Protein AF-A0A0M9ACB1-F1 (afdb_monomer_lite)

InterPro domains:
  IPR025668 Transposase DDE domain [PF13586] (24-73)

Structure (mmCIF, N/CA/C/O backbone):
data_AF-A0A0M9ACB1-F1
#
_entry.id   AF-A0A0M9ACB1-F1
#
loop_
_atom_site.group_PDB
_atom_site.id
_atom_site.type_symbol
_atom_site.label_atom_id
_atom_site.label_alt_id
_atom_site.label_comp_id
_atom_site.label_asym_id
_atom_site.label_entity_id
_atom_site.label_seq_id
_atom_site.pdbx_PDB_ins_code
_atom_site.Cartn_x
_atom_site.Cartn_y
_atom_site.Cartn_z
_atom_site.occupancy
_atom_site.B_iso_or_equiv
_atom_site.auth_seq_id
_atom_site.auth_comp_id
_atom_site.auth_asym_id
_atom_site.auth_atom_id
_atom_site.pdbx_PDB_model_num
ATOM 1 N N . MET A 1 1 ? -0.883 -3.012 16.228 1.00 49.22 1 MET A N 1
ATOM 2 C CA . MET A 1 1 ? -2.234 -2.801 15.654 1.00 49.22 1 MET A CA 1
ATOM 3 C C . MET A 1 1 ? -2.664 -1.382 15.981 1.00 49.22 1 MET A C 1
ATOM 5 O O . MET A 1 1 ? -2.563 -1.011 17.139 1.00 49.22 1 MET A O 1
ATOM 9 N N . VAL A 1 2 ? -3.101 -0.585 15.003 1.00 53.19 2 VAL A N 1
ATOM 10 C CA . VAL A 1 2 ? -3.604 0.770 15.289 1.00 53.19 2 VAL A CA 1
ATOM 11 C C . VAL A 1 2 ? -5.034 0.642 15.803 1.00 53.19 2 VAL A C 1
ATOM 13 O O . VAL A 1 2 ? -5.945 0.333 15.034 1.00 53.19 2 VAL A O 1
ATOM 16 N N . ALA A 1 3 ? -5.224 0.818 17.109 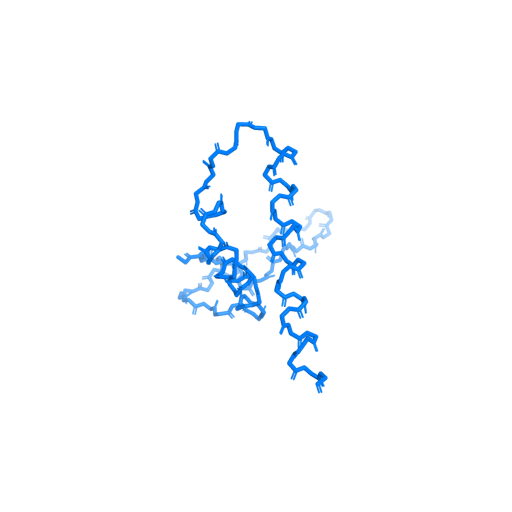1.00 52.47 3 ALA A N 1
ATOM 17 C CA . ALA A 1 3 ? -6.553 0.956 17.681 1.00 52.47 3 ALA A CA 1
ATOM 18 C C . ALA A 1 3 ? -7.138 2.281 17.180 1.00 52.47 3 ALA A C 1
ATOM 20 O O . ALA A 1 3 ? -6.555 3.339 17.408 1.00 52.47 3 ALA A O 1
ATOM 21 N N . ARG A 1 4 ? -8.263 2.231 16.458 1.00 57.69 4 ARG A N 1
ATOM 22 C CA . ARG A 1 4 ? -9.059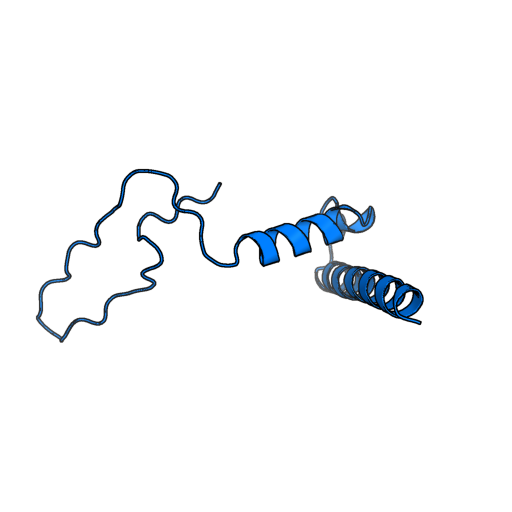 3.434 16.209 1.00 57.69 4 ARG A CA 1
ATOM 23 C C . ARG A 1 4 ? -10.039 3.564 17.365 1.00 57.69 4 ARG A C 1
ATOM 25 O O . ARG A 1 4 ? -10.986 2.785 17.407 1.00 57.69 4 ARG A O 1
ATOM 32 N N . PRO A 1 5 ? -9.834 4.520 18.283 1.00 56.56 5 PRO A N 1
ATOM 33 C CA . PRO A 1 5 ? -10.695 4.651 19.448 1.00 56.56 5 PRO A CA 1
ATOM 34 C C . PRO A 1 5 ? -12.130 5.063 19.088 1.00 56.56 5 PRO A C 1
ATOM 36 O O . PRO A 1 5 ? -13.002 4.939 19.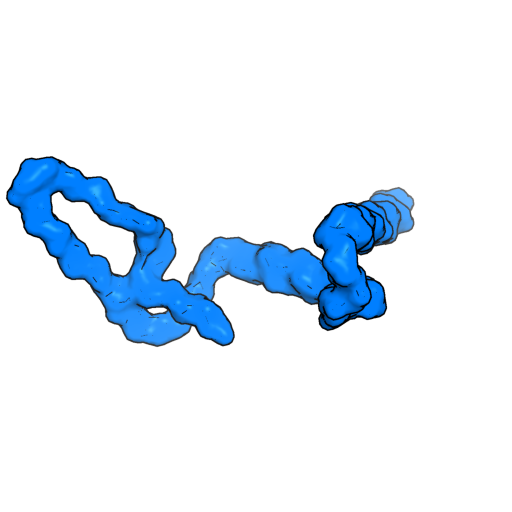924 1.00 56.56 5 PRO A O 1
ATOM 39 N N . TYR A 1 6 ? -12.383 5.539 17.867 1.00 60.66 6 TYR A N 1
ATOM 40 C CA . TYR A 1 6 ? -13.650 6.150 17.452 1.00 60.66 6 TYR A CA 1
ATOM 41 C C . TYR A 1 6 ? -14.488 5.297 16.481 1.00 60.66 6 TYR A C 1
ATOM 43 O O . TYR A 1 6 ? -15.218 5.854 15.672 1.00 60.66 6 TYR A O 1
ATOM 51 N N . ALA A 1 7 ? -14.359 3.964 16.470 1.00 61.75 7 ALA A N 1
ATOM 52 C CA . ALA A 1 7 ? -15.186 3.070 15.631 1.00 61.75 7 ALA A CA 1
ATOM 53 C C . ALA A 1 7 ? -15.246 3.409 14.114 1.00 61.75 7 ALA A C 1
ATOM 55 O O . ALA A 1 7 ? -16.110 2.922 13.393 1.00 61.75 7 ALA A O 1
ATOM 56 N N . GLY A 1 8 ? -14.329 4.238 13.598 1.00 65.62 8 GLY A N 1
ATOM 57 C CA . GLY A 1 8 ? -14.353 4.736 12.215 1.00 65.62 8 GLY A CA 1
ATOM 58 C C . GLY A 1 8 ? -15.003 6.113 11.996 1.00 65.62 8 GLY A C 1
ATOM 59 O O . GLY A 1 8 ? -14.947 6.612 10.872 1.00 65.62 8 GLY A O 1
ATOM 60 N N . VAL A 1 9 ? -15.535 6.768 13.033 1.00 69.31 9 VAL A N 1
ATOM 61 C CA . VAL A 1 9 ? -16.002 8.166 12.990 1.00 69.31 9 VAL A CA 1
ATOM 62 C C . VAL A 1 9 ? -14.819 9.103 12.727 1.00 69.31 9 VAL A C 1
ATOM 64 O O . VAL A 1 9 ? -13.923 9.237 13.552 1.00 69.31 9 VAL A O 1
ATOM 67 N N . ARG A 1 10 ? -14.782 9.746 11.555 1.00 65.38 10 ARG A N 1
ATOM 68 C CA . ARG A 1 10 ? -13.696 10.676 11.176 1.00 65.38 10 ARG A CA 1
ATOM 69 C C . ARG A 1 10 ? -13.869 12.092 11.728 1.00 65.38 10 ARG A C 1
ATOM 71 O O . ARG A 1 10 ? -12.909 12.850 11.744 1.00 65.38 10 ARG A O 1
ATOM 78 N N . GLY A 1 11 ? -15.073 12.421 12.170 1.00 71.69 11 GLY A N 1
ATOM 79 C CA . GLY A 1 11 ? -15.464 13.716 12.704 1.00 71.69 11 GLY A CA 1
ATOM 80 C C . GLY A 1 11 ? -16.983 13.767 12.807 1.00 71.69 11 GLY A C 1
ATOM 81 O O . GLY A 1 11 ? -17.673 13.006 12.124 1.00 71.69 11 GLY A O 1
ATOM 82 N N . VAL A 1 12 ? -17.489 14.637 13.672 1.00 75.25 12 VAL A N 1
ATOM 83 C CA . VAL A 1 12 ? -18.917 14.935 13.800 1.00 75.25 12 VAL A CA 1
ATOM 84 C C . VAL A 1 12 ? -19.082 16.411 13.479 1.00 75.25 12 VAL A C 1
ATOM 86 O O . VAL A 1 12 ? -18.376 17.243 14.042 1.00 75.25 12 VAL A O 1
ATOM 89 N N . TRP A 1 13 ? -19.976 16.731 12.548 1.00 81.12 13 TRP A N 1
ATOM 90 C CA . TRP A 1 13 ? -20.335 18.117 12.273 1.00 81.12 13 TRP A CA 1
ATOM 91 C C . TRP A 1 13 ? -21.357 18.565 13.311 1.00 81.12 13 TRP A C 1
ATOM 93 O O . TRP A 1 13 ? -22.407 17.938 13.456 1.00 81.12 13 TRP A O 1
ATOM 103 N N . VAL A 1 14 ? -21.032 19.631 14.034 1.00 85.75 14 VAL A N 1
ATOM 104 C CA . VAL A 1 14 ? -21.870 20.204 15.089 1.00 85.75 14 VAL A CA 1
ATOM 105 C C . VAL A 1 14 ? -22.242 21.623 14.672 1.00 85.75 14 VAL A C 1
ATOM 107 O O . VAL A 1 14 ? -21.442 22.316 14.042 1.00 85.75 14 VAL A O 1
ATOM 110 N N . ARG A 1 15 ? -23.482 22.036 14.956 1.00 84.69 15 ARG A N 1
ATOM 111 C CA . ARG A 1 15 ? -23.909 23.417 14.703 1.00 84.69 15 ARG A CA 1
ATOM 112 C C . ARG A 1 15 ? -23.146 24.370 15.620 1.00 84.69 15 ARG A C 1
ATOM 114 O O . ARG A 1 15 ? -22.794 24.010 16.738 1.00 84.69 15 ARG A O 1
ATOM 121 N N . GLU A 1 16 ? -22.909 25.582 15.143 1.00 81.06 16 GLU A N 1
ATOM 122 C CA . GLU A 1 16 ? -22.240 26.618 15.924 1.00 81.06 16 GLU A CA 1
ATOM 123 C C . GLU A 1 16 ? -23.007 26.884 17.232 1.00 81.06 16 GLU A C 1
ATOM 125 O O . GLU A 1 16 ? -24.226 27.062 17.219 1.00 81.06 16 GLU A O 1
ATOM 130 N N . GLY A 1 17 ? -22.300 26.823 18.365 1.00 84.69 17 GLY A N 1
ATOM 131 C CA . GLY A 1 17 ? -22.871 26.971 19.709 1.00 84.69 17 GLY A CA 1
ATOM 132 C C . GLY A 1 17 ? -23.461 25.701 20.339 1.00 84.69 17 GLY A C 1
ATOM 133 O O . GLY A 1 17 ? -23.848 25.748 21.503 1.00 84.69 17 GLY A O 1
ATOM 134 N N . ALA A 1 18 ? -23.519 24.570 19.629 1.00 83.56 18 ALA A N 1
ATOM 135 C CA . ALA A 1 18 ? -23.926 23.297 20.227 1.00 83.56 18 ALA A CA 1
ATOM 136 C C . ALA A 1 18 ? -22.735 22.570 20.878 1.00 83.56 18 ALA A C 1
ATOM 138 O O . ALA A 1 18 ? -21.609 22.617 20.378 1.00 83.56 18 ALA A O 1
ATOM 139 N N . GLU A 1 19 ? -22.991 21.886 21.996 1.00 82.06 19 GLU A N 1
ATOM 140 C CA . GLU A 1 19 ? -21.975 21.102 22.701 1.00 82.06 19 GLU A CA 1
ATOM 141 C C . GLU A 1 19 ? -21.471 19.940 21.837 1.00 82.06 19 GLU A C 1
ATOM 143 O O . GLU A 1 19 ? -22.232 19.270 21.131 1.00 82.06 19 GLU A O 1
ATOM 148 N N . VAL A 1 20 ? -20.158 19.700 21.889 1.00 81.69 20 VAL A N 1
ATOM 149 C CA . VAL A 1 20 ? -19.530 18.600 21.155 1.00 81.69 20 VAL A CA 1
ATOM 150 C C . VAL A 1 20 ? -19.919 17.282 21.830 1.00 81.69 20 VAL A C 1
ATOM 152 O O . VAL A 1 20 ? -19.591 17.097 23.002 1.00 81.69 20 VAL A O 1
ATOM 155 N N . PRO A 1 21 ? -20.577 16.343 21.123 1.00 79.31 21 PRO A N 1
ATOM 156 C CA . PRO A 1 21 ? -20.952 15.071 21.720 1.00 79.31 21 PRO A CA 1
ATOM 157 C C . PRO A 1 21 ? -19.705 14.249 22.060 1.00 79.31 21 PRO A C 1
ATOM 159 O O . PRO A 1 21 ? -18.748 14.192 21.280 1.00 79.31 21 PRO A O 1
ATOM 162 N N . GLU A 1 22 ? -19.728 13.561 23.203 1.00 75.88 22 GLU A N 1
ATOM 163 C CA . GLU A 1 22 ? -18.674 12.613 23.554 1.00 75.88 22 GLU A CA 1
ATOM 164 C C . GLU A 1 22 ? -18.646 11.471 22.535 1.00 75.88 22 GLU A C 1
ATOM 166 O O . GLU A 1 22 ? -19.611 10.723 22.375 1.00 75.88 22 GLU A O 1
ATOM 171 N N . ILE A 1 23 ? -17.527 11.330 21.821 1.00 73.75 23 ILE A N 1
ATOM 172 C CA . ILE A 1 23 ? -17.349 10.249 20.852 1.00 73.75 23 ILE A CA 1
ATOM 173 C C . ILE A 1 23 ? -17.188 8.944 21.644 1.00 73.75 23 ILE A C 1
ATOM 175 O O . ILE A 1 23 ? -16.185 8.808 22.357 1.00 73.75 23 ILE A O 1
ATOM 179 N N . PRO A 1 24 ? -18.105 7.964 21.508 1.00 70.06 24 PRO A N 1
ATOM 180 C CA . PRO A 1 24 ? -18.021 6.722 22.259 1.00 70.06 24 PRO A CA 1
ATOM 181 C C . PRO A 1 24 ? -16.709 6.009 21.937 1.00 70.06 24 PRO A C 1
ATOM 183 O O . PRO A 1 24 ? -16.487 5.541 20.816 1.00 70.06 24 PRO A O 1
ATOM 186 N N . ARG A 1 25 ? -15.815 5.936 22.928 1.00 69.94 25 ARG A N 1
ATOM 187 C CA . ARG A 1 25 ? -14.596 5.136 22.831 1.00 69.94 25 ARG A CA 1
ATOM 188 C C . ARG A 1 25 ? -14.942 3.694 23.134 1.00 69.94 25 ARG A C 1
ATOM 190 O O . ARG A 1 25 ? -14.912 3.255 24.282 1.00 69.94 25 ARG A O 1
ATOM 197 N N . GLU A 1 26 ? -15.302 2.963 22.093 1.00 70.50 26 GLU A N 1
ATOM 198 C CA . GLU A 1 26 ? -15.578 1.540 22.222 1.00 70.50 26 GLU A CA 1
ATOM 199 C C . GLU A 1 26 ? -14.310 0.801 22.671 1.00 70.50 26 GLU A C 1
ATOM 201 O O . GLU A 1 26 ? -13.226 0.969 22.104 1.00 70.50 26 GLU A O 1
ATOM 206 N N . ARG A 1 27 ? -14.439 -0.015 23.721 1.00 70.38 27 ARG A N 1
ATOM 207 C CA . ARG A 1 27 ? -13.337 -0.840 24.221 1.00 70.38 27 ARG A CA 1
ATOM 208 C C . ARG A 1 27 ? -13.163 -2.065 23.325 1.00 70.38 27 ARG A C 1
ATOM 210 O O . ARG A 1 27 ? -14.133 -2.735 22.985 1.00 70.38 27 ARG A O 1
ATOM 217 N N . GLY A 1 28 ? -11.913 -2.388 23.004 1.00 73.81 28 GLY A N 1
ATOM 218 C CA . GLY A 1 28 ? -11.550 -3.596 22.262 1.00 73.81 28 GLY A CA 1
ATOM 219 C C . GLY A 1 28 ? -11.154 -3.353 20.806 1.00 73.81 28 GLY A C 1
ATOM 220 O O . GLY A 1 28 ? -11.197 -2.242 20.278 1.00 73.81 28 GLY A O 1
ATOM 221 N N . PHE A 1 29 ? -10.695 -4.419 20.155 1.00 74.25 29 PHE A N 1
ATOM 222 C CA . PHE A 1 29 ? -10.233 -4.374 18.774 1.00 74.25 29 PHE A CA 1
ATOM 223 C C . PHE A 1 29 ? -11.405 -4.547 17.804 1.00 74.25 29 PHE A C 1
ATOM 225 O O . PHE A 1 29 ? -11.961 -5.638 17.699 1.00 74.25 29 PHE A O 1
ATOM 232 N N . LYS A 1 30 ? -11.744 -3.497 17.047 1.00 74.75 30 LYS A N 1
ATOM 233 C CA . LYS A 1 30 ? -12.676 -3.607 15.916 1.00 74.75 30 LYS A CA 1
ATOM 234 C C . LYS A 1 30 ? -11.919 -3.682 14.584 1.00 74.75 30 LYS A C 1
ATOM 236 O O . LYS A 1 30 ? -11.184 -2.745 14.248 1.00 74.75 30 LYS A O 1
ATOM 241 N N . PRO A 1 31 ? -12.069 -4.767 13.801 1.00 75.00 31 PRO A N 1
ATOM 242 C CA . PRO A 1 31 ? -11.467 -4.852 12.479 1.00 75.00 31 PRO A CA 1
ATOM 243 C C . PRO A 1 31 ? -12.105 -3.813 11.551 1.00 75.00 31 PRO A C 1
ATOM 245 O O . PRO A 1 31 ? -13.321 -3.756 11.394 1.00 75.00 31 PRO A O 1
ATOM 248 N N . LEU A 1 32 ? -11.275 -2.979 10.922 1.00 78.00 32 LEU A N 1
ATOM 249 C CA . LEU A 1 32 ? -11.757 -1.990 9.961 1.00 78.00 32 LEU A CA 1
ATOM 250 C C . LEU A 1 32 ? -12.061 -2.663 8.618 1.00 78.00 32 LEU A C 1
ATOM 252 O O . LEU A 1 32 ? -11.214 -3.419 8.113 1.00 78.00 32 LEU A O 1
ATOM 256 N N . PRO A 1 33 ? -13.205 -2.347 7.986 1.00 76.62 33 PRO A N 1
ATOM 257 C CA . PRO A 1 33 ? -13.500 -2.849 6.656 1.00 76.62 33 PRO A CA 1
ATOM 258 C C . PRO A 1 33 ? -12.400 -2.381 5.693 1.00 76.62 33 PRO A C 1
ATOM 260 O O . PRO A 1 33 ? -12.026 -1.210 5.677 1.00 76.62 33 PRO A O 1
ATOM 263 N N . LYS A 1 34 ? -11.860 -3.318 4.903 1.00 83.75 34 LYS A N 1
ATOM 264 C CA . LYS A 1 34 ? -10.770 -3.118 3.922 1.00 83.75 34 LYS A CA 1
ATOM 265 C C . LYS A 1 34 ? -9.358 -2.897 4.487 1.00 83.75 34 LYS A C 1
ATOM 267 O O . LYS A 1 34 ? -8.434 -2.727 3.695 1.00 83.75 34 LYS A O 1
ATOM 272 N N . ARG A 1 35 ? -9.126 -2.987 5.805 1.00 86.44 35 ARG A N 1
ATOM 273 C CA . ARG A 1 35 ? -7.757 -2.907 6.369 1.00 86.44 35 ARG A CA 1
ATOM 274 C C . ARG A 1 35 ? -6.802 -3.933 5.757 1.00 86.44 35 ARG A C 1
ATOM 276 O O . ARG A 1 35 ? -5.655 -3.605 5.465 1.00 86.44 35 ARG A O 1
ATOM 283 N N . TRP A 1 36 ? -7.310 -5.133 5.479 1.00 89.38 36 TRP A N 1
ATOM 284 C CA . TRP A 1 36 ? -6.542 -6.189 4.828 1.00 89.38 36 TRP A CA 1
ATOM 285 C C . TRP A 1 36 ? -6.003 -5.772 3.454 1.00 89.38 36 TRP A C 1
ATOM 287 O O . TRP A 1 36 ? -4.965 -6.280 3.051 1.00 89.38 36 TRP A O 1
ATOM 297 N N . VAL A 1 37 ? -6.674 -4.867 2.724 1.00 92.56 37 VAL A N 1
ATOM 298 C CA . VAL A 1 37 ? -6.229 -4.414 1.393 1.00 92.56 37 VAL A CA 1
ATOM 299 C C . VAL A 1 37 ? -4.910 -3.662 1.527 1.00 92.56 37 VAL A C 1
ATOM 301 O O . VAL A 1 37 ? -3.957 -3.956 0.813 1.00 92.56 37 VAL A O 1
ATOM 304 N N . VAL A 1 38 ? -4.844 -2.744 2.492 1.00 91.38 38 VAL A N 1
ATOM 305 C CA . VAL A 1 38 ? -3.651 -1.942 2.781 1.00 91.38 38 VAL A CA 1
ATOM 306 C C . VAL A 1 38 ? -2.516 -2.834 3.276 1.00 91.38 38 VAL A C 1
ATOM 308 O O . VAL A 1 38 ? -1.410 -2.789 2.743 1.00 91.38 38 VAL A O 1
ATOM 311 N N . GLU A 1 39 ? -2.796 -3.701 4.250 1.00 93.00 39 GLU A N 1
ATOM 312 C CA . GLU A 1 39 ? -1.793 -4.623 4.796 1.00 93.00 39 GLU A CA 1
ATOM 313 C C . GLU A 1 39 ? -1.253 -5.582 3.727 1.00 93.00 39 GLU A C 1
ATOM 315 O O . GLU A 1 39 ? -0.057 -5.863 3.683 1.00 93.00 39 GLU A O 1
ATOM 320 N N . ARG A 1 40 ? -2.109 -6.028 2.803 1.00 93.94 40 ARG A N 1
ATOM 321 C CA . ARG A 1 40 ? -1.714 -6.877 1.677 1.00 93.94 40 ARG A CA 1
ATOM 322 C C . ARG A 1 40 ? -0.780 -6.152 0.707 1.00 93.94 40 ARG A C 1
ATOM 324 O O . ARG A 1 40 ? 0.187 -6.761 0.251 1.00 93.94 40 ARG A O 1
ATOM 331 N N . THR A 1 41 ? -1.031 -4.876 0.414 1.00 93.25 41 THR A N 1
ATOM 332 C CA . THR A 1 41 ? -0.129 -4.045 -0.399 1.00 93.25 41 THR A CA 1
ATOM 333 C C . THR A 1 41 ? 1.258 -3.977 0.238 1.00 93.25 41 THR A C 1
ATOM 335 O O . THR A 1 41 ? 2.250 -4.255 -0.436 1.00 93.25 41 THR A O 1
ATOM 338 N N . PHE A 1 42 ? 1.339 -3.719 1.547 1.00 90.19 42 PHE A N 1
ATOM 339 C CA . PHE A 1 42 ? 2.614 -3.719 2.271 1.00 90.19 42 PHE A CA 1
ATOM 340 C C . PHE A 1 42 ? 3.290 -5.092 2.288 1.00 90.19 42 PHE A C 1
ATOM 342 O O . PHE A 1 42 ? 4.500 -5.173 2.096 1.00 90.19 42 PHE A O 1
ATOM 349 N N . ALA A 1 43 ? 2.531 -6.181 2.422 1.00 93.00 43 ALA A N 1
ATOM 350 C CA . ALA A 1 43 ? 3.082 -7.533 2.337 1.00 93.00 43 ALA A CA 1
ATOM 351 C C . ALA A 1 43 ? 3.698 -7.839 0.956 1.00 93.00 43 ALA A C 1
ATOM 353 O O . ALA A 1 43 ? 4.682 -8.574 0.862 1.00 93.00 43 ALA A O 1
ATOM 354 N N . TRP A 1 44 ? 3.150 -7.288 -0.134 1.00 93.38 44 TRP A N 1
ATOM 355 C CA . TRP A 1 44 ? 3.760 -7.404 -1.463 1.00 93.38 44 TRP A CA 1
ATOM 356 C C . TRP A 1 44 ? 5.019 -6.553 -1.606 1.00 93.38 44 TRP A C 1
ATOM 358 O O . TRP A 1 44 ? 6.006 -7.044 -2.152 1.00 93.38 44 TRP A O 1
ATOM 368 N N . LEU A 1 45 ? 5.004 -5.318 -1.099 1.00 92.12 45 LEU A N 1
ATOM 369 C CA . LEU A 1 45 ? 6.176 -4.440 -1.119 1.00 92.12 45 LEU A CA 1
ATOM 370 C C . LEU A 1 45 ? 7.324 -5.020 -0.285 1.00 92.12 45 LEU A C 1
ATOM 372 O O . LEU A 1 45 ? 8.443 -5.085 -0.777 1.00 92.12 45 LEU A O 1
ATOM 376 N N . GLY A 1 46 ? 7.044 -5.565 0.901 1.00 91.12 46 GLY A N 1
ATOM 377 C CA . GLY A 1 46 ? 8.051 -6.199 1.760 1.00 91.12 46 GLY A CA 1
ATOM 378 C C . GLY A 1 46 ? 8.697 -7.455 1.160 1.00 91.12 46 GLY A C 1
ATOM 379 O O . GLY A 1 46 ? 9.801 -7.826 1.546 1.00 91.12 46 GLY A O 1
ATOM 380 N N . ARG A 1 47 ? 8.060 -8.100 0.168 1.00 88.56 47 ARG A N 1
ATOM 381 C CA . ARG A 1 47 ? 8.681 -9.188 -0.616 1.00 88.56 47 ARG A CA 1
ATOM 382 C C . ARG A 1 47 ? 9.703 -8.686 -1.638 1.00 88.56 47 ARG A C 1
ATOM 384 O O . ARG A 1 47 ? 10.471 -9.488 -2.168 1.00 88.56 47 ARG A O 1
ATOM 391 N N . ASN A 1 48 ? 9.715 -7.393 -1.950 1.00 88.88 48 ASN A N 1
ATOM 392 C CA . ASN A 1 48 ? 10.761 -6.786 -2.755 1.00 88.88 48 ASN A CA 1
ATOM 393 C C . ASN A 1 48 ? 11.919 -6.391 -1.831 1.00 88.88 48 ASN A C 1
ATOM 395 O O . ASN A 1 48 ? 11.779 -5.481 -1.022 1.00 88.88 48 ASN A O 1
ATOM 399 N N . ARG A 1 49 ? 13.075 -7.057 -1.963 1.00 87.38 49 ARG A N 1
ATOM 400 C CA . ARG A 1 49 ? 14.241 -6.871 -1.076 1.00 87.38 49 ARG A CA 1
ATOM 401 C C . ARG A 1 49 ? 14.637 -5.402 -0.888 1.00 87.38 49 ARG A C 1
ATOM 403 O O . ARG A 1 49 ? 15.029 -5.028 0.208 1.00 87.38 49 ARG A O 1
ATOM 410 N N . ARG A 1 50 ? 14.523 -4.576 -1.935 1.00 87.44 50 ARG A N 1
ATOM 411 C CA . ARG A 1 50 ? 14.858 -3.142 -1.863 1.00 87.44 50 ARG A CA 1
ATOM 412 C C . ARG A 1 50 ? 13.849 -2.296 -1.087 1.00 87.44 50 ARG A C 1
ATOM 414 O O . ARG A 1 50 ? 14.220 -1.242 -0.608 1.00 87.44 50 ARG A O 1
ATOM 421 N N . LEU A 1 51 ? 12.606 -2.755 -0.965 1.00 89.19 51 LEU A N 1
ATOM 422 C CA . LEU A 1 51 ? 11.535 -2.067 -0.236 1.00 89.19 51 LEU A CA 1
ATOM 423 C C . LEU A 1 51 ? 11.285 -2.678 1.150 1.00 89.19 51 LEU A C 1
ATOM 425 O O . LEU A 1 51 ? 10.407 -2.221 1.875 1.00 89.19 51 LEU A O 1
ATOM 429 N N . ALA A 1 52 ? 12.028 -3.727 1.519 1.00 86.31 52 ALA A N 1
ATOM 430 C CA . ALA A 1 52 ? 11.920 -4.364 2.830 1.00 86.31 52 ALA A CA 1
ATOM 431 C C . ALA A 1 52 ? 12.407 -3.447 3.964 1.00 86.31 52 ALA A C 1
ATOM 433 O O . ALA A 1 52 ? 11.951 -3.566 5.100 1.00 86.31 52 ALA A O 1
ATOM 434 N N . LYS A 1 53 ? 13.320 -2.527 3.648 1.00 82.12 53 LYS A N 1
ATOM 435 C CA . LYS A 1 53 ? 13.794 -1.460 4.522 1.00 82.12 53 LYS A CA 1
ATOM 436 C C . LYS A 1 53 ? 13.984 -0.210 3.671 1.00 82.12 53 LYS A C 1
ATOM 438 O O . LYS A 1 53 ? 14.282 -0.329 2.485 1.00 82.12 53 LYS A O 1
ATOM 443 N N . ASP A 1 54 ? 13.800 0.958 4.270 1.00 80.25 54 ASP A N 1
ATOM 444 C CA . ASP A 1 54 ? 14.103 2.211 3.594 1.00 80.25 54 ASP A CA 1
ATOM 445 C C . ASP A 1 54 ? 15.626 2.368 3.523 1.00 80.25 54 ASP A C 1
ATOM 447 O O . ASP A 1 54 ? 16.294 2.581 4.537 1.00 80.25 54 ASP A O 1
ATOM 451 N N . TYR A 1 55 ? 16.175 2.100 2.341 1.00 79.56 55 TYR A N 1
ATOM 452 C CA . TYR A 1 55 ? 17.607 2.195 2.054 1.00 79.56 55 TYR A CA 1
ATOM 453 C C . TYR A 1 55 ? 17.954 3.457 1.265 1.00 79.56 55 TYR A C 1
ATOM 455 O O . TYR A 1 55 ? 19.128 3.796 1.154 1.00 79.56 55 TYR A O 1
ATOM 463 N N . GLU A 1 56 ? 16.958 4.102 0.662 1.00 82.69 56 GLU A N 1
ATOM 464 C CA . GLU A 1 56 ? 17.173 5.171 -0.300 1.00 82.69 56 GLU A CA 1
ATOM 465 C C . GLU A 1 56 ? 17.139 6.515 0.436 1.00 82.69 56 GLU A C 1
ATOM 467 O O . GLU A 1 56 ? 16.134 6.880 1.034 1.00 82.69 56 GLU A O 1
ATOM 472 N N . GLU A 1 57 ? 18.228 7.278 0.372 1.00 85.00 57 GLU A N 1
ATOM 473 C CA . GLU A 1 57 ? 18.284 8.629 0.952 1.00 85.00 57 GLU A CA 1
ATOM 474 C C . GLU A 1 57 ? 17.378 9.610 0.186 1.00 85.00 57 GLU A C 1
ATOM 476 O O . GLU A 1 57 ? 16.867 10.582 0.739 1.00 85.00 57 GLU A O 1
ATOM 481 N N . ASN A 1 58 ? 17.146 9.338 -1.104 1.00 91.44 58 ASN A N 1
ATOM 482 C CA . ASN A 1 58 ? 16.335 10.176 -1.973 1.00 91.44 58 ASN A CA 1
ATOM 483 C C . ASN A 1 58 ? 14.897 9.633 -2.108 1.00 91.44 58 ASN A C 1
ATOM 485 O O . ASN A 1 58 ? 14.701 8.564 -2.706 1.00 91.44 58 ASN A O 1
ATOM 489 N N . PRO A 1 59 ? 13.870 10.403 -1.695 1.00 91.12 59 PRO A N 1
ATOM 490 C CA . PRO A 1 59 ? 12.468 9.998 -1.804 1.00 91.12 59 PRO A CA 1
ATOM 491 C C . PRO A 1 59 ? 12.029 9.641 -3.228 1.00 91.12 59 PRO A C 1
ATOM 493 O O . PRO A 1 59 ? 11.223 8.732 -3.407 1.00 91.12 59 PRO A O 1
ATOM 496 N N . ARG A 1 60 ? 12.586 10.298 -4.256 1.00 94.69 60 ARG A N 1
ATOM 497 C CA . ARG A 1 60 ? 12.235 10.035 -5.665 1.00 94.69 60 ARG A CA 1
ATOM 498 C C . ARG A 1 60 ? 12.645 8.630 -6.100 1.00 94.69 60 ARG A C 1
ATOM 500 O O . ARG A 1 60 ? 11.963 8.003 -6.906 1.00 94.69 60 ARG A O 1
ATOM 507 N N . VAL A 1 61 ? 13.763 8.134 -5.570 1.00 92.69 61 VAL A N 1
ATOM 508 C CA . VAL A 1 61 ? 14.247 6.779 -5.861 1.00 92.69 61 VAL A CA 1
ATOM 509 C C . VAL A 1 61 ? 13.375 5.757 -5.139 1.00 92.69 61 VAL A C 1
ATOM 511 O O . VAL A 1 61 ? 12.942 4.784 -5.757 1.00 92.69 61 VAL A O 1
ATOM 514 N N . SER A 1 62 ? 13.047 6.012 -3.868 1.00 90.75 62 SER A N 1
ATOM 515 C CA . SER A 1 62 ? 12.116 5.178 -3.097 1.00 90.75 62 SER A CA 1
ATOM 516 C C . SER A 1 62 ? 10.752 5.066 -3.799 1.00 90.75 62 SER A C 1
ATOM 518 O O . SER A 1 62 ? 10.239 3.963 -4.008 1.00 90.75 62 SER A O 1
ATOM 520 N N . GLU A 1 63 ? 10.218 6.186 -4.294 1.00 93.75 63 GLU A N 1
ATOM 521 C CA . GLU A 1 63 ? 8.968 6.231 -5.060 1.00 93.75 63 GLU A CA 1
ATOM 522 C C . GLU A 1 63 ? 9.042 5.385 -6.346 1.00 93.75 63 GLU A C 1
ATOM 524 O O . GLU A 1 63 ? 8.171 4.546 -6.600 1.00 93.75 63 GLU A O 1
ATOM 529 N N . ALA A 1 64 ? 10.119 5.527 -7.127 1.00 94.56 64 ALA A N 1
ATOM 530 C CA . ALA A 1 64 ? 10.334 4.736 -8.339 1.00 94.56 64 ALA A CA 1
ATOM 531 C C . ALA A 1 64 ? 10.360 3.222 -8.051 1.00 94.56 64 ALA A C 1
ATOM 533 O O . ALA A 1 64 ? 9.781 2.429 -8.803 1.00 94.56 64 ALA A O 1
ATOM 534 N N . TRP A 1 65 ? 10.974 2.805 -6.938 1.00 93.81 65 TRP A N 1
ATOM 535 C CA . TRP A 1 65 ? 10.988 1.400 -6.526 1.00 93.81 65 TRP A CA 1
ATOM 536 C C . TRP A 1 65 ? 9.605 0.871 -6.160 1.00 93.81 65 TRP A C 1
ATOM 538 O O . TRP A 1 65 ? 9.297 -0.279 -6.493 1.00 93.81 65 TRP A O 1
ATOM 548 N N . VAL A 1 66 ? 8.757 1.684 -5.524 1.00 93.81 66 VAL A N 1
ATOM 549 C CA . VAL A 1 66 ? 7.366 1.314 -5.220 1.00 93.81 66 VAL A CA 1
ATOM 550 C C . VAL A 1 66 ? 6.586 1.048 -6.508 1.00 93.81 66 VAL A C 1
ATOM 552 O O . VAL A 1 66 ? 5.962 -0.015 -6.628 1.00 93.81 66 VAL A O 1
ATOM 555 N N . TYR A 1 67 ? 6.675 1.942 -7.501 1.00 95.69 67 TYR A N 1
ATOM 556 C CA . TYR A 1 67 ? 6.028 1.732 -8.802 1.00 95.69 67 TYR A CA 1
ATOM 557 C C . TYR A 1 67 ? 6.541 0.471 -9.498 1.00 95.69 67 TYR A C 1
ATOM 559 O O . TYR A 1 67 ? 5.743 -0.353 -9.950 1.00 95.69 67 TYR A O 1
ATOM 567 N N . LEU A 1 68 ? 7.860 0.263 -9.527 1.00 95.31 68 LEU A N 1
ATOM 568 C CA . LEU A 1 68 ? 8.461 -0.920 -10.142 1.00 95.31 68 LEU A CA 1
ATOM 569 C C . LEU A 1 68 ? 8.031 -2.221 -9.442 1.00 95.31 68 LEU A C 1
ATOM 571 O O . LEU A 1 68 ? 7.759 -3.232 -10.098 1.00 95.31 68 LEU A O 1
ATOM 575 N N . GLY A 1 69 ? 7.924 -2.203 -8.110 1.00 94.12 69 GLY A N 1
ATOM 576 C CA . GLY A 1 69 ? 7.422 -3.325 -7.320 1.00 94.12 69 GLY A CA 1
ATOM 577 C C . GLY A 1 69 ? 5.985 -3.703 -7.687 1.00 94.12 69 GLY A C 1
ATOM 578 O O . GLY A 1 69 ? 5.686 -4.885 -7.892 1.00 94.12 69 GLY A O 1
ATOM 579 N N . MET A 1 70 ? 5.111 -2.705 -7.830 1.00 95.69 70 MET A N 1
ATOM 580 C CA . MET A 1 70 ? 3.716 -2.908 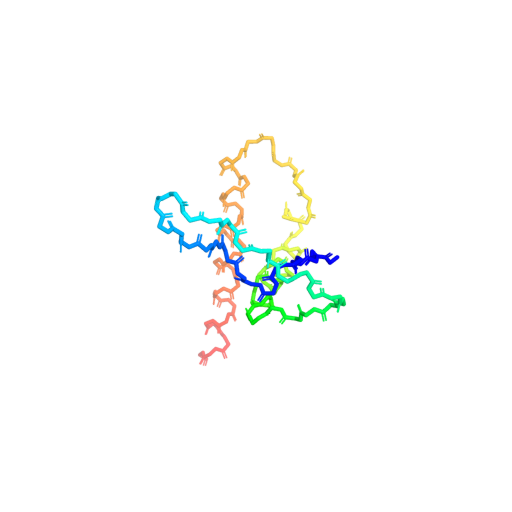-8.233 1.00 95.69 70 MET A CA 1
ATOM 581 C C . MET A 1 70 ? 3.586 -3.342 -9.696 1.00 95.69 70 MET A C 1
ATOM 583 O O . MET A 1 70 ? 2.832 -4.273 -9.983 1.00 95.69 70 MET A O 1
ATOM 587 N N . LEU A 1 71 ? 4.373 -2.762 -10.607 1.00 96.31 71 LEU A N 1
ATOM 588 C CA . LEU A 1 71 ? 4.415 -3.168 -12.014 1.00 96.31 71 LEU A CA 1
ATOM 589 C C . LEU A 1 71 ? 4.792 -4.647 -12.148 1.00 96.31 71 LEU A C 1
ATOM 591 O O . LEU A 1 71 ? 4.104 -5.412 -12.822 1.00 96.31 71 LEU A O 1
ATOM 595 N N . ARG A 1 72 ? 5.835 -5.092 -11.437 1.00 94.81 72 ARG A N 1
ATOM 596 C CA . ARG A 1 72 ? 6.254 -6.500 -11.442 1.00 94.81 72 ARG A CA 1
ATOM 597 C C . ARG A 1 72 ? 5.149 -7.437 -10.953 1.00 94.81 72 ARG A C 1
ATOM 599 O O . ARG A 1 72 ? 5.006 -8.543 -11.477 1.00 94.81 72 ARG A O 1
ATOM 606 N N . L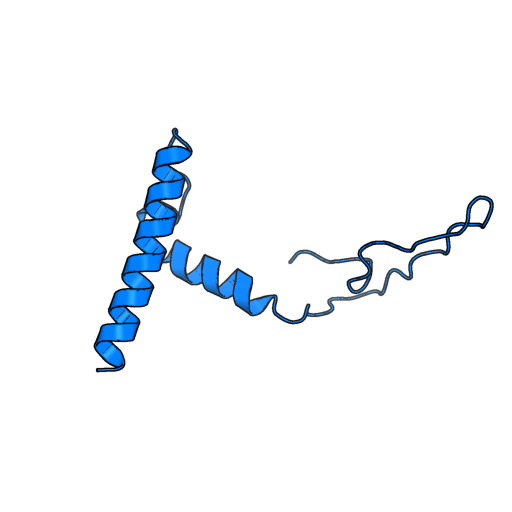EU A 1 73 ? 4.392 -7.032 -9.934 1.00 94.00 73 LEU A N 1
ATOM 607 C CA . LEU A 1 73 ? 3.256 -7.805 -9.434 1.00 94.00 73 LEU A CA 1
ATOM 608 C C . LEU A 1 73 ? 2.139 -7.903 -10.481 1.00 94.00 73 LEU A C 1
ATOM 610 O O . LEU A 1 73 ? 1.599 -8.992 -10.676 1.00 94.00 73 LEU A O 1
ATOM 614 N N . LEU A 1 74 ? 1.810 -6.794 -11.147 1.00 95.38 74 LEU A N 1
ATOM 615 C CA . LEU A 1 74 ? 0.787 -6.746 -12.194 1.00 95.38 74 LEU A CA 1
ATOM 616 C C . LEU A 1 74 ? 1.165 -7.629 -13.384 1.00 95.38 74 LEU A C 1
ATOM 618 O O . LEU A 1 74 ? 0.372 -8.483 -13.769 1.00 95.38 74 LEU A O 1
ATOM 622 N N . VAL A 1 75 ? 2.398 -7.519 -13.886 1.00 96.69 75 VAL A N 1
ATOM 623 C CA . VAL A 1 75 ? 2.900 -8.349 -14.997 1.00 96.69 75 VAL A CA 1
ATOM 624 C C . VAL A 1 75 ? 2.826 -9.838 -14.655 1.00 96.69 75 VAL A C 1
ATOM 626 O O . VAL A 1 75 ? 2.333 -10.631 -15.451 1.00 96.69 75 VAL A O 1
ATOM 629 N N . LYS A 1 76 ? 3.230 -10.234 -13.439 1.00 94.25 76 LYS A N 1
ATOM 630 C CA . LYS A 1 76 ? 3.120 -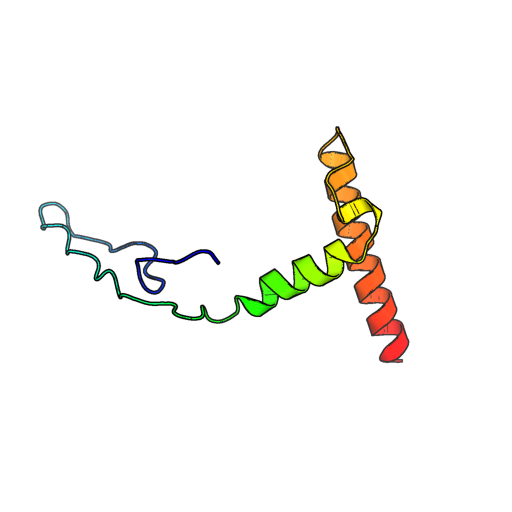11.633 -12.983 1.00 94.25 76 LYS A CA 1
ATOM 631 C C . LYS A 1 76 ? 1.683 -12.145 -12.927 1.00 94.25 76 LYS A C 1
ATOM 633 O O . LYS A 1 76 ? 1.476 -13.344 -13.059 1.00 94.25 76 LYS A O 1
ATOM 638 N N . ARG A 1 77 ? 0.709 -11.280 -12.640 1.00 94.75 77 ARG A N 1
ATOM 639 C CA . ARG A 1 77 ? -0.709 -11.660 -12.624 1.00 94.75 77 ARG A CA 1
ATOM 640 C C . ARG A 1 77 ? -1.261 -11.780 -14.029 1.00 94.75 77 ARG A C 1
ATOM 642 O O . ARG A 1 77 ? -1.959 -12.745 -14.296 1.00 94.75 77 ARG A O 1
ATOM 649 N N . LEU A 1 78 ? -0.912 -10.836 -14.898 1.00 97.31 78 LEU A N 1
ATOM 650 C CA . LEU A 1 78 ? -1.325 -10.856 -16.293 1.00 97.31 78 LEU A CA 1
ATOM 651 C C . LEU A 1 78 ? -0.807 -12.118 -16.993 1.00 97.31 78 LEU A C 1
ATOM 653 O O . LEU A 1 78 ? -1.589 -12.842 -17.587 1.00 97.31 78 LEU A O 1
ATOM 657 N N . ALA A 1 79 ? 0.469 -12.454 -16.798 1.00 96.50 79 ALA A N 1
ATOM 658 C CA . ALA A 1 79 ? 1.084 -13.663 -17.352 1.00 96.50 79 ALA A CA 1
ATOM 659 C C . ALA A 1 79 ? 0.539 -14.991 -16.785 1.00 96.50 79 ALA A C 1
ATOM 661 O O . ALA A 1 79 ? 0.930 -16.046 -17.258 1.00 96.50 79 ALA A O 1
ATOM 662 N N . ARG A 1 80 ? -0.286 -14.957 -15.730 1.00 94.12 80 ARG A N 1
ATOM 663 C CA . ARG A 1 80 ? -1.000 -16.136 -15.202 1.00 94.12 80 ARG A CA 1
ATOM 664 C C . ARG A 1 80 ? -2.460 -16.192 -15.647 1.00 94.12 80 ARG A C 1
ATOM 666 O O . ARG A 1 80 ? -3.118 -17.191 -15.390 1.00 94.12 80 ARG A O 1
ATOM 673 N N . ALA A 1 81 ? -2.985 -15.072 -16.136 1.00 87.56 81 ALA A N 1
ATOM 674 C CA . ALA A 1 81 ? -4.365 -14.945 -16.585 1.00 87.56 81 ALA A CA 1
ATOM 675 C C . ALA A 1 81 ? -4.506 -15.269 -18.079 1.00 87.56 81 ALA A C 1
ATOM 677 O O . ALA A 1 81 ? -5.596 -15.633 -18.509 1.00 87.56 81 ALA A O 1
ATOM 678 N N . VAL A 1 82 ? -3.412 -15.114 -18.832 1.00 71.88 82 VAL A N 1
ATOM 679 C CA . VAL A 1 82 ? -3.195 -15.700 -20.161 1.00 71.88 82 VAL A CA 1
ATOM 680 C C . VAL A 1 82 ? -2.746 -17.144 -19.989 1.00 71.88 82 VAL A C 1
ATOM 682 O O . VAL A 1 82 ? -3.250 -17.996 -20.746 1.00 71.88 82 VAL A O 1
#

Radius of gyration: 19.86 Å; chains: 1; bounding box: 42×43×44 Å

Organism: Thermus aquaticus (NCBI:txid271)

pLDDT: mean 83.14, std 11.97, range [49.22, 97.31]

Sequence (82 aa):
MVARPYAGVRGVWVREGAEVPEIPRERGFKPLPKRWVVERTFAWLGRNRRLAKDYEENPRVSEAWVYLGMLRLLVKRLARAV

Foldseek 3Di:
DDDPQQLPPPDDDDPPPDDDDDRHRDDDDDDDVCPVVVVVLVVQQCVPVPSVDPPDPDVVVNVVSSVVSVVVVVVVVVVVVD

Secondary structure (DSSP, 8-state):
----TTTT-------TTSPPPPP----S-PPPTTHHHHHHHHHHHHTSGGGSS---SSHHHHHHHHHHHHHHHHHHHHHHH-